Protein AF-A0A955RIB3-F1 (afdb_monomer)

InterPro domains:
  IPR003509 UPF0102 protein YraN-like [PF02021] (10-56)
  IPR003509 UPF0102 protein YraN-like [PTHR34039] (1-57)
  IPR011335 Restriction endonuclease type II-like [SSF52980] (6-63)
  IPR011856 tRNA endonuclease-like domain superfamily [G3DSA:3.40.1350.10] (9-63)

Mean predicted aligned error: 5.06 Å

Sequence (65 aa):
MNEQNTGKLGEQIACKFLMGLNYNLVQQNFRIPGAEIDLIFVDPQTDEHVFVEVKTSLVGQEYFP

pLDDT: mean 90.33, std 13.54, range [48.5, 98.75]

Solvent-accessible surface area (backbone atoms only — not comparable to full-atom values): 4124 Å² total; per-residue (Å²): 134,60,69,71,60,52,44,53,49,40,47,52,51,54,51,52,52,42,44,73,70,62,33,42,80,73,47,65,68,44,77,54,97,96,49,73,43,50,35,34,30,33,36,77,89,76,76,39,81,45,80,43,82,77,85,69,67,97,62,91,71,84,82,76,131

Foldseek 3Di:
DDVVVQQVVQLVVVVVVVVVVVWAWDDAFDDDVPDTFGTWTADPVVRDIDTDDTDDDPDDDPDDD

Organism: NCBI:txid2099670

Nearest PDB structures (foldseek):
  2vld-assembly1_B  TM=7.669E-01  e=5.079E-01  Pyrococcus abyssi
  5gkh-assembly1_B  TM=7.926E-01  e=2.305E+00  Thermococcus kodakarensis KOD1
  8wvb-assembly2_B  TM=6.790E-01  e=1.751E+00  Streptomyces lasalocidi
  8t3p-assembly1_A  TM=5.141E-01  e=2.644E+00  Streptomyces virginiae

Structure (mmCIF, N/CA/C/O backbone):
data_AF-A0A955RIB3-F1
#
_entry.id   AF-A0A955RIB3-F1
#
loop_
_atom_site.group_PDB
_atom_site.id
_atom_site.type_symbol
_atom_site.label_atom_id
_atom_site.label_alt_id
_atom_site.label_comp_id
_atom_site.label_asym_id
_atom_site.label_entity_id
_atom_site.label_seq_id
_atom_site.pdbx_PDB_ins_code
_atom_site.Cartn_x
_atom_site.Cartn_y
_atom_site.Cartn_z
_atom_site.occupancy
_atom_site.B_iso_or_equiv
_atom_site.auth_seq_id
_atom_site.auth_comp_id
_atom_site.auth_asym_id
_atom_site.auth_atom_id
_atom_site.pdbx_PDB_model_num
ATOM 1 N N . MET A 1 1 ? 22.940 3.727 -1.040 1.00 54.59 1 MET A N 1
ATOM 2 C CA . MET A 1 1 ? 21.586 3.182 -0.795 1.00 54.59 1 MET A CA 1
ATOM 3 C C . MET A 1 1 ? 20.963 2.918 -2.150 1.00 54.59 1 MET A C 1
ATOM 5 O O . MET A 1 1 ? 21.090 3.775 -3.009 1.00 54.59 1 MET A O 1
ATOM 9 N N . ASN A 1 2 ? 20.404 1.731 -2.370 1.00 69.50 2 ASN A N 1
ATOM 10 C CA . ASN A 1 2 ? 19.765 1.392 -3.642 1.00 69.50 2 ASN A CA 1
ATOM 11 C C . ASN A 1 2 ? 18.335 1.955 -3.642 1.00 69.50 2 ASN A C 1
ATOM 13 O O . ASN A 1 2 ? 17.637 1.763 -2.647 1.00 69.50 2 ASN A O 1
ATOM 17 N N . GLU A 1 3 ? 17.897 2.621 -4.712 1.00 65.94 3 GLU A N 1
ATOM 18 C CA . GLU A 1 3 ? 16.577 3.283 -4.794 1.00 65.94 3 GLU A CA 1
ATOM 19 C C . GLU A 1 3 ? 15.423 2.315 -4.488 1.00 65.94 3 GLU A C 1
ATOM 21 O O . GLU A 1 3 ? 14.489 2.654 -3.764 1.00 65.94 3 GLU A O 1
ATO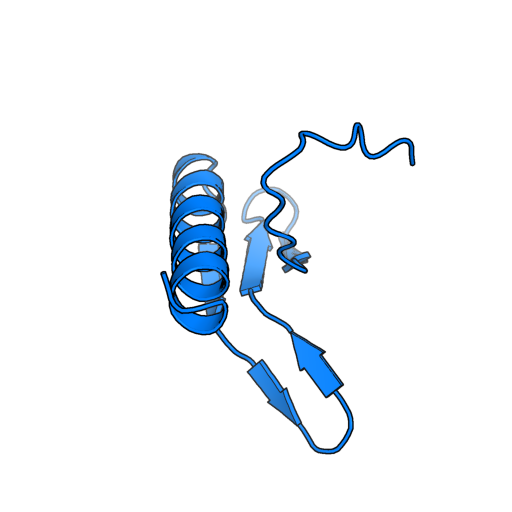M 26 N N . GLN A 1 4 ? 15.564 1.056 -4.917 1.00 72.75 4 GLN A N 1
ATOM 27 C CA . GLN A 1 4 ? 14.607 -0.019 -4.635 1.00 72.75 4 GLN A CA 1
ATOM 28 C C . GLN A 1 4 ? 14.434 -0.313 -3.138 1.00 72.75 4 GLN A C 1
ATOM 30 O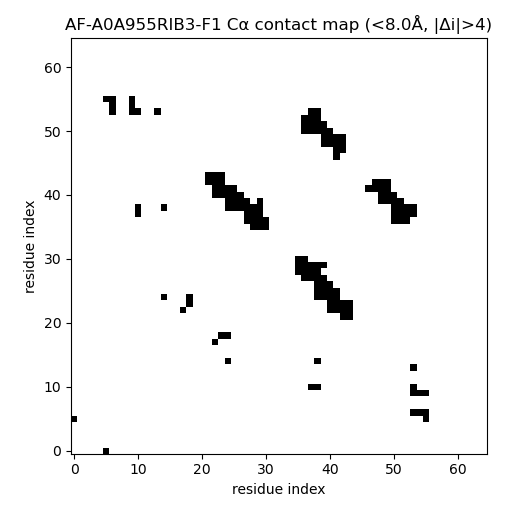 O . GLN A 1 4 ? 13.349 -0.690 -2.704 1.00 72.75 4 GLN A O 1
ATOM 35 N N . ASN A 1 5 ? 15.489 -0.162 -2.332 1.00 85.69 5 ASN A N 1
ATOM 36 C CA . ASN A 1 5 ? 15.395 -0.395 -0.890 1.00 85.69 5 ASN A CA 1
ATOM 37 C C . ASN A 1 5 ? 14.677 0.763 -0.192 1.00 85.69 5 ASN A C 1
ATOM 39 O O . ASN A 1 5 ? 13.977 0.541 0.791 1.00 85.69 5 ASN A O 1
ATOM 43 N N . THR A 1 6 ? 14.839 1.981 -0.710 1.00 88.94 6 THR A N 1
ATOM 44 C CA . THR A 1 6 ? 14.165 3.174 -0.195 1.00 88.94 6 THR A CA 1
ATOM 45 C C . THR A 1 6 ? 12.664 3.127 -0.486 1.00 88.94 6 THR A C 1
ATOM 47 O O . THR A 1 6 ? 11.880 3.359 0.429 1.00 88.94 6 THR A O 1
ATOM 50 N N . GLY A 1 7 ? 12.259 2.747 -1.706 1.00 91.00 7 GLY A N 1
ATOM 51 C CA . GLY A 1 7 ? 10.842 2.571 -2.066 1.00 91.00 7 GLY A CA 1
ATOM 52 C C . GLY A 1 7 ? 10.142 1.521 -1.200 1.00 91.00 7 GLY A C 1
ATOM 53 O O . GLY A 1 7 ? 9.165 1.830 -0.523 1.00 91.00 7 GLY A O 1
ATOM 54 N N . LYS A 1 8 ? 10.739 0.325 -1.088 1.00 93.25 8 LYS A N 1
ATOM 55 C CA . LYS A 1 8 ? 10.223 -0.755 -0.227 1.00 93.25 8 LYS A CA 1
ATOM 56 C C . LYS A 1 8 ? 10.096 -0.346 1.237 1.00 93.25 8 LYS A C 1
ATOM 58 O O . LYS A 1 8 ? 9.154 -0.748 1.913 1.00 93.25 8 LYS A O 1
ATOM 63 N N . LEU A 1 9 ? 11.053 0.428 1.751 1.00 94.31 9 LEU A N 1
ATOM 64 C CA . LEU A 1 9 ? 10.970 0.945 3.115 1.00 94.31 9 LEU A CA 1
ATOM 65 C C . LEU A 1 9 ? 9.791 1.917 3.266 1.00 94.31 9 LEU A C 1
ATOM 67 O O . LEU A 1 9 ? 9.077 1.846 4.264 1.00 94.31 9 LEU A O 1
ATOM 71 N N . GLY A 1 10 ? 9.560 2.779 2.273 1.00 94.94 10 GLY A N 1
ATOM 72 C CA . GLY A 1 10 ? 8.390 3.653 2.215 1.00 94.94 10 GLY A CA 1
ATOM 73 C C . GLY A 1 10 ? 7.076 2.874 2.247 1.00 94.94 10 GLY A C 1
ATOM 74 O O . GLY A 1 10 ? 6.231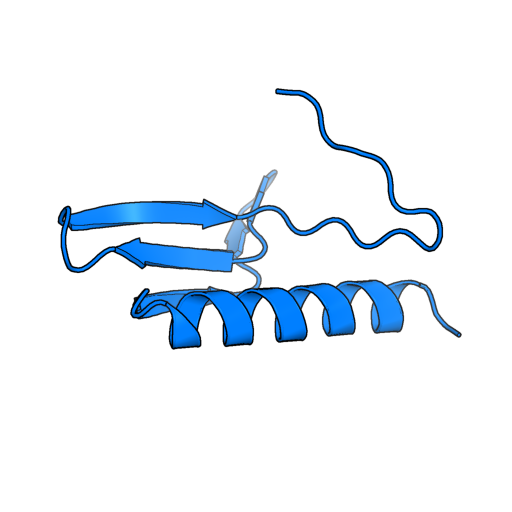 3.153 3.096 1.00 94.94 10 GLY A O 1
ATOM 75 N N . GLU A 1 11 ? 6.935 1.849 1.401 1.00 96.62 11 GLU A N 1
ATOM 76 C CA . GLU A 1 11 ? 5.757 0.964 1.377 1.00 96.62 11 GLU A CA 1
ATOM 77 C C . GLU A 1 11 ? 5.518 0.302 2.742 1.00 96.62 11 GLU A C 1
ATOM 79 O O . GLU A 1 11 ? 4.397 0.279 3.252 1.00 96.62 11 GLU A O 1
ATOM 84 N N . GLN A 1 12 ? 6.583 -0.193 3.383 1.00 97.06 12 GLN A N 1
ATOM 85 C CA . GLN A 1 12 ? 6.498 -0.808 4.709 1.00 97.06 12 GLN A CA 1
ATOM 86 C C . GLN A 1 12 ? 6.037 0.176 5.789 1.00 97.06 12 GLN A C 1
ATOM 88 O O . GLN A 1 12 ? 5.247 -0.198 6.661 1.00 97.06 12 GLN A O 1
ATOM 93 N N . ILE A 1 13 ? 6.537 1.413 5.761 1.00 97.06 13 ILE A N 1
ATOM 94 C CA . ILE A 1 13 ? 6.141 2.461 6.709 1.00 97.06 13 ILE A CA 1
ATOM 95 C C . ILE A 1 13 ? 4.675 2.842 6.483 1.00 97.06 13 ILE A C 1
ATOM 97 O O . ILE A 1 13 ? 3.904 2.849 7.443 1.00 97.06 13 ILE A O 1
ATOM 101 N N . ALA A 1 14 ? 4.276 3.083 5.231 1.00 97.75 14 ALA A N 1
ATOM 102 C CA . ALA A 1 14 ? 2.902 3.422 4.867 1.00 97.75 14 ALA A CA 1
ATOM 103 C C . ALA A 1 14 ? 1.915 2.316 5.273 1.00 97.75 14 ALA A C 1
ATOM 105 O O . ALA A 1 14 ? 0.894 2.592 5.902 1.00 97.75 14 ALA A O 1
ATOM 106 N N . CYS A 1 15 ? 2.258 1.052 5.009 1.00 98.31 15 CYS A N 1
ATOM 107 C CA . CYS A 1 15 ? 1.429 -0.081 5.399 1.00 98.31 15 CYS A CA 1
ATOM 108 C C . CYS A 1 15 ? 1.224 -0.142 6.917 1.00 98.31 15 CYS A C 1
ATOM 110 O O . CYS A 1 15 ? 0.096 -0.282 7.384 1.00 98.31 15 CYS A O 1
ATOM 112 N N . LYS A 1 16 ? 2.304 -0.025 7.702 1.00 98.38 16 LYS A N 1
ATOM 113 C CA . LYS A 1 16 ? 2.216 -0.053 9.170 1.00 98.38 16 LYS A CA 1
ATOM 114 C C . LYS A 1 16 ? 1.396 1.109 9.718 1.00 98.38 16 LYS A C 1
ATOM 116 O O . LYS A 1 16 ? 0.635 0.913 10.660 1.00 98.38 16 LYS A O 1
ATOM 121 N N . PHE A 1 17 ? 1.552 2.294 9.135 1.00 98.25 17 PHE A N 1
ATOM 122 C CA . PHE A 1 17 ? 0.782 3.473 9.510 1.00 98.25 17 PHE A CA 1
ATOM 123 C C . PHE A 1 17 ? -0.723 3.244 9.313 1.00 98.25 17 PHE A C 1
ATOM 125 O O . PHE A 1 17 ? -1.485 3.408 10.261 1.00 98.25 17 PHE A O 1
ATOM 132 N N . LEU A 1 18 ? -1.141 2.776 8.132 1.00 98.31 18 LEU A N 1
ATOM 133 C CA . LEU A 1 18 ? -2.553 2.516 7.821 1.00 98.31 18 LEU A CA 1
ATOM 134 C C . LEU A 1 18 ? -3.149 1.391 8.675 1.00 98.31 18 LEU A C 1
ATOM 136 O O . LEU A 1 18 ? -4.251 1.538 9.200 1.00 98.31 18 LEU A O 1
ATOM 140 N N . MET A 1 19 ? -2.398 0.311 8.905 1.00 97.88 19 MET A N 1
ATOM 141 C CA . MET A 1 19 ? -2.812 -0.737 9.846 1.00 97.88 19 MET A CA 1
ATOM 142 C C . MET A 1 19 ? -3.013 -0.182 11.264 1.00 97.88 19 MET A C 1
ATOM 144 O O . MET A 1 19 ? -3.959 -0.562 11.949 1.00 97.88 19 MET A O 1
ATOM 148 N N . GLY A 1 20 ? -2.156 0.748 11.702 1.00 98.19 20 GLY A N 1
ATOM 149 C CA . GLY A 1 20 ? -2.300 1.448 12.983 1.00 98.19 20 GLY A CA 1
ATOM 150 C C . GLY A 1 20 ? -3.527 2.365 13.059 1.00 98.19 20 GLY A C 1
ATOM 151 O O . GLY A 1 20 ? -4.016 2.627 14.155 1.00 98.19 20 GLY A O 1
ATOM 152 N N . LEU A 1 21 ? -4.052 2.804 11.912 1.00 98.00 21 LEU A N 1
ATOM 153 C CA . LEU A 1 21 ? -5.307 3.550 11.781 1.00 98.00 21 LEU A CA 1
ATOM 154 C C . LEU A 1 21 ? -6.536 2.643 11.595 1.00 98.00 21 LEU A C 1
ATOM 156 O O . LEU A 1 21 ? -7.609 3.138 11.266 1.00 98.00 21 LEU A O 1
ATOM 160 N N . ASN A 1 22 ? -6.397 1.334 11.833 1.00 97.94 22 ASN A N 1
ATOM 161 C CA . ASN A 1 22 ? -7.469 0.341 11.731 1.00 97.94 22 ASN A CA 1
ATOM 162 C C . ASN A 1 22 ? -7.956 0.066 10.293 1.00 97.94 22 ASN A C 1
ATOM 164 O O . ASN A 1 22 ? -9.055 -0.453 10.109 1.00 97.94 22 ASN A O 1
ATOM 168 N N . TYR A 1 23 ? -7.134 0.357 9.279 1.00 98.56 23 TYR A N 1
ATOM 169 C CA . TYR A 1 23 ? -7.363 -0.135 7.920 1.00 98.56 23 TYR A CA 1
ATOM 170 C C . TYR A 1 23 ? -6.890 -1.587 7.801 1.00 98.56 23 TYR A C 1
ATOM 172 O O . TYR A 1 23 ? -5.793 -1.946 8.241 1.00 98.56 23 TYR A O 1
ATOM 180 N N . ASN A 1 24 ? -7.692 -2.422 7.144 1.00 98.44 24 ASN A N 1
ATOM 181 C CA . ASN A 1 24 ? -7.383 -3.832 6.939 1.00 98.44 24 ASN A CA 1
ATOM 182 C C . ASN A 1 24 ? -6.615 -4.019 5.634 1.00 98.44 24 ASN A C 1
ATOM 184 O O . ASN A 1 24 ? -7.124 -3.700 4.562 1.00 98.44 24 ASN A O 1
ATOM 188 N N . LEU A 1 25 ? -5.389 -4.536 5.715 1.00 98.31 25 LEU A N 1
ATOM 189 C CA . LEU A 1 25 ? -4.587 -4.815 4.528 1.00 98.31 25 LEU A CA 1
ATOM 190 C C . LEU A 1 25 ? -5.233 -5.940 3.706 1.00 98.31 25 LEU A C 1
ATOM 192 O O . LEU A 1 25 ? -5.443 -7.038 4.218 1.00 98.31 25 LEU A O 1
ATOM 196 N N . VAL A 1 26 ? -5.484 -5.674 2.426 1.00 98.38 26 VAL A N 1
ATOM 197 C CA . VAL A 1 26 ? -5.984 -6.660 1.457 1.00 98.38 26 VAL A CA 1
ATOM 198 C C . VAL A 1 26 ? -4.828 -7.269 0.677 1.00 98.38 26 VAL A C 1
ATOM 200 O O . VAL A 1 26 ? -4.712 -8.487 0.590 1.00 98.38 26 VAL A O 1
ATOM 203 N N . GLN A 1 27 ? -3.974 -6.423 0.100 1.00 97.94 27 GLN A N 1
ATOM 204 C CA . GLN A 1 27 ? -2.899 -6.852 -0.789 1.00 97.94 27 GLN A CA 1
ATOM 205 C C . GLN A 1 27 ? -1.790 -5.799 -0.816 1.00 97.94 27 GLN A C 1
ATOM 207 O O . GLN A 1 27 ? -2.055 -4.602 -0.737 1.00 97.94 27 GLN A O 1
ATOM 212 N N . GLN A 1 28 ? -0.547 -6.247 -0.973 1.00 97.19 28 GLN A N 1
ATOM 213 C CA . GLN A 1 28 ? 0.585 -5.389 -1.328 1.00 97.19 28 GLN A CA 1
ATOM 214 C C . GLN A 1 28 ? 1.121 -5.806 -2.693 1.00 97.19 28 GLN A C 1
ATOM 216 O O . GLN A 1 28 ? 1.021 -6.983 -3.060 1.00 97.19 28 GLN A O 1
ATOM 221 N N . ASN A 1 29 ? 1.749 -4.867 -3.399 1.00 95.88 29 ASN A N 1
ATOM 222 C CA . ASN A 1 29 ? 2.433 -5.108 -4.662 1.00 95.88 29 ASN A CA 1
ATOM 223 C C . ASN A 1 29 ? 1.521 -5.811 -5.690 1.00 95.88 29 ASN A C 1
ATOM 225 O O . ASN A 1 29 ? 1.908 -6.807 -6.310 1.00 95.88 29 ASN A O 1
ATOM 229 N N . PHE A 1 30 ? 0.282 -5.329 -5.835 1.00 97.38 30 PHE A N 1
ATOM 230 C CA . PHE A 1 30 ? -0.685 -5.886 -6.780 1.00 97.38 30 PHE A CA 1
ATOM 231 C C . PHE A 1 30 ? -0.285 -5.522 -8.210 1.00 97.38 30 PHE A C 1
ATOM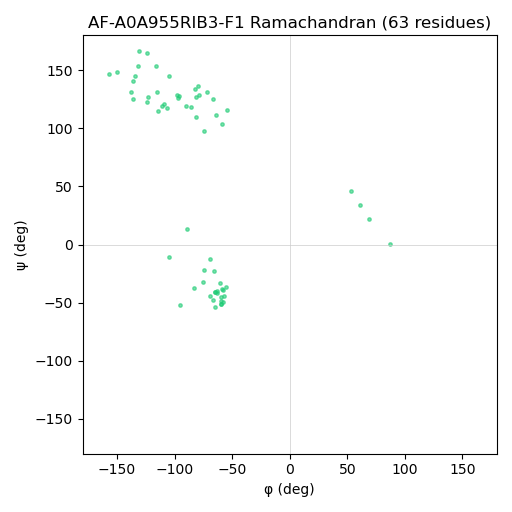 233 O O . PHE A 1 30 ? 0.014 -4.367 -8.502 1.00 97.38 30 PHE A O 1
ATOM 240 N N . ARG A 1 31 ? 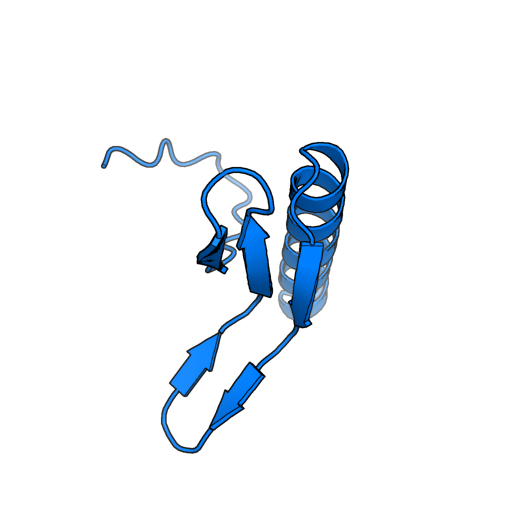-0.263 -6.511 -9.108 1.00 97.12 31 ARG A N 1
ATOM 241 C CA . ARG A 1 31 ? 0.229 -6.347 -10.481 1.00 97.12 31 ARG A CA 1
ATOM 242 C C . ARG A 1 31 ? -0.678 -7.068 -11.465 1.00 97.12 31 ARG A C 1
ATOM 244 O O . ARG A 1 31 ? -0.960 -8.254 -11.302 1.00 97.12 31 ARG A O 1
ATOM 251 N N . ILE A 1 32 ? -1.062 -6.360 -12.519 1.00 95.81 32 ILE A N 1
ATOM 252 C CA . ILE A 1 32 ? -1.712 -6.904 -13.715 1.00 95.81 32 ILE A CA 1
ATOM 253 C C . ILE A 1 32 ? -0.985 -6.375 -14.958 1.00 95.81 32 ILE A C 1
ATOM 255 O O . ILE A 1 32 ? -0.196 -5.432 -14.853 1.00 95.81 32 ILE A O 1
ATOM 259 N N . PRO A 1 33 ? -1.212 -6.941 -16.156 1.00 97.12 33 PRO A N 1
ATOM 260 C CA . PRO A 1 33 ? -0.653 -6.365 -17.372 1.00 97.12 33 PRO A CA 1
ATOM 261 C C . PRO A 1 33 ? -1.052 -4.887 -17.519 1.00 97.12 33 PRO A C 1
ATOM 263 O O . PRO A 1 33 ? -2.229 -4.569 -17.657 1.00 97.12 33 PRO A O 1
ATOM 266 N N . GLY A 1 34 ? -0.062 -3.993 -17.483 1.00 94.25 34 GLY A N 1
ATOM 267 C CA . GLY A 1 34 ? -0.247 -2.553 -17.683 1.00 94.25 34 GLY A CA 1
ATOM 268 C C . GLY A 1 34 ? -0.601 -1.727 -16.442 1.00 94.25 34 GLY A C 1
ATOM 269 O O . GLY A 1 34 ? -0.746 -0.518 -16.587 1.00 94.25 34 GLY A O 1
ATOM 270 N N . ALA A 1 35 ? -0.717 -2.323 -15.249 1.00 93.69 35 ALA A N 1
ATOM 271 C CA . ALA A 1 35 ? -0.971 -1.565 -14.022 1.00 93.69 35 ALA A CA 1
ATOM 272 C C . ALA A 1 35 ? -0.365 -2.226 -12.774 1.00 93.69 35 ALA A C 1
ATOM 274 O O . ALA A 1 35 ? -0.299 -3.454 -12.662 1.00 93.69 35 ALA A O 1
ATOM 275 N N . GLU A 1 36 ? 0.029 -1.391 -11.817 1.00 96.12 36 GLU A N 1
ATOM 276 C CA . GLU A 1 36 ? 0.436 -1.799 -10.476 1.00 96.12 36 GLU A CA 1
ATOM 277 C 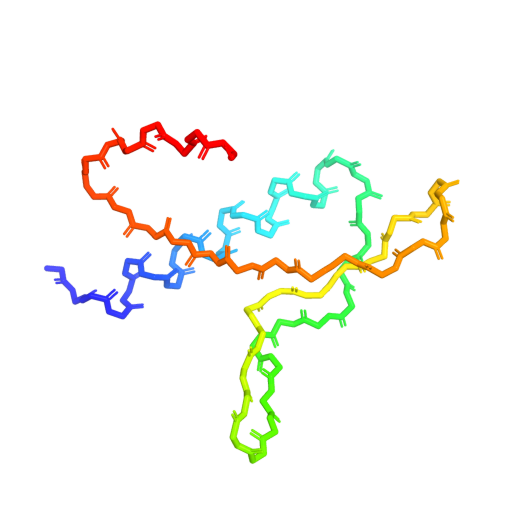C . GLU A 1 36 ? -0.262 -0.940 -9.420 1.00 96.12 36 GLU A C 1
ATOM 279 O O . GLU A 1 36 ? -0.683 0.179 -9.708 1.00 96.12 36 GLU A O 1
ATOM 284 N N . ILE A 1 37 ? -0.424 -1.500 -8.223 1.00 97.06 37 ILE A N 1
ATOM 285 C CA . ILE A 1 37 ? -0.889 -0.786 -7.035 1.00 97.06 37 ILE A CA 1
ATOM 286 C C . ILE A 1 37 ? -0.012 -1.228 -5.867 1.00 97.06 37 ILE A C 1
ATOM 288 O O . ILE A 1 37 ? 0.081 -2.432 -5.587 1.00 97.06 37 ILE A O 1
ATOM 292 N N . ASP A 1 38 ? 0.599 -0.270 -5.172 1.00 97.75 38 ASP A N 1
ATOM 293 C CA . ASP A 1 38 ? 1.510 -0.569 -4.066 1.00 97.75 38 ASP A CA 1
ATOM 294 C C . ASP A 1 38 ? 0.776 -1.233 -2.903 1.00 97.75 38 ASP A C 1
ATOM 296 O O . ASP A 1 38 ? 1.166 -2.319 -2.469 1.00 97.75 38 ASP A O 1
ATOM 300 N N . LEU A 1 39 ? -0.305 -0.619 -2.409 1.00 98.38 39 LEU A N 1
ATOM 301 C CA . LEU A 1 39 ? -1.084 -1.147 -1.289 1.00 98.38 39 LEU A CA 1
ATOM 302 C C . LEU A 1 39 ? -2.592 -1.043 -1.548 1.00 98.38 39 LEU A C 1
ATOM 304 O O . LEU A 1 39 ? -3.095 -0.037 -2.047 1.00 98.38 39 LEU A O 1
ATOM 308 N N . ILE A 1 40 ? -3.319 -2.083 -1.143 1.00 98.44 40 ILE A N 1
ATOM 309 C CA . ILE A 1 40 ? -4.780 -2.143 -1.167 1.00 98.44 40 ILE A CA 1
ATOM 310 C C . ILE A 1 40 ? -5.265 -2.424 0.250 1.00 98.44 40 ILE A C 1
ATOM 312 O O . ILE A 1 40 ? -4.849 -3.407 0.871 1.00 98.44 40 ILE A O 1
ATOM 316 N N . PHE A 1 41 ? -6.165 -1.581 0.741 1.00 98.75 41 PHE A N 1
ATOM 317 C CA . PHE A 1 41 ? -6.799 -1.701 2.048 1.00 98.75 41 PHE A CA 1
ATOM 318 C C . PHE A 1 41 ? -8.324 -1.737 1.933 1.00 98.75 41 PHE A C 1
ATOM 320 O O . PHE A 1 41 ? -8.896 -1.381 0.902 1.00 98.75 41 PHE A O 1
ATOM 327 N N . VAL A 1 42 ? -8.970 -2.160 3.017 1.00 98.56 42 VAL A N 1
ATOM 328 C CA . VAL A 1 42 ? -10.385 -1.903 3.294 1.00 98.56 42 VAL A CA 1
ATOM 329 C C . VAL A 1 42 ? -10.480 -1.030 4.538 1.00 98.56 42 VAL A C 1
ATOM 331 O O . VAL A 1 42 ? -9.848 -1.347 5.552 1.00 98.56 42 VAL A O 1
ATOM 334 N N . ASP A 1 43 ? -11.264 0.042 4.465 1.00 98.38 43 ASP A N 1
ATOM 335 C CA . ASP A 1 43 ? -11.714 0.767 5.652 1.00 98.38 43 ASP A CA 1
ATOM 336 C C . ASP A 1 43 ? -12.927 0.030 6.248 1.00 98.38 43 ASP A C 1
ATOM 338 O O . ASP A 1 43 ? -14.002 0.027 5.647 1.00 98.38 43 ASP A O 1
ATOM 342 N N . PRO A 1 44 ? -12.797 -0.615 7.421 1.00 97.69 44 PRO A N 1
ATOM 343 C CA . PRO A 1 44 ? -13.909 -1.338 8.028 1.00 97.69 44 PRO A CA 1
ATOM 344 C C . PRO A 1 44 ? -15.030 -0.425 8.551 1.00 97.69 44 PRO A C 1
ATOM 346 O O . PRO A 1 44 ? -16.086 -0.936 8.917 1.00 97.69 44 PRO A O 1
ATOM 349 N N . GLN A 1 45 ? -14.815 0.891 8.647 1.00 97.19 45 GLN A N 1
ATOM 350 C CA . GLN A 1 45 ? -15.840 1.840 9.088 1.00 97.19 45 GLN A CA 1
ATOM 351 C C . GLN A 1 45 ? -16.768 2.244 7.943 1.00 97.19 45 GLN A C 1
ATOM 353 O O . GLN A 1 45 ? -17.967 2.410 8.169 1.00 97.19 45 GLN A O 1
ATOM 358 N N . THR A 1 46 ? -16.222 2.405 6.737 1.00 97.62 46 THR A N 1
ATOM 359 C CA . THR A 1 46 ? -16.973 2.847 5.552 1.00 97.62 46 THR A CA 1
ATOM 360 C C . THR A 1 46 ? -17.268 1.722 4.559 1.00 97.62 46 THR A C 1
ATOM 362 O O . THR A 1 46 ? -18.102 1.916 3.680 1.00 97.62 46 THR A O 1
ATOM 365 N N . ASP A 1 47 ? 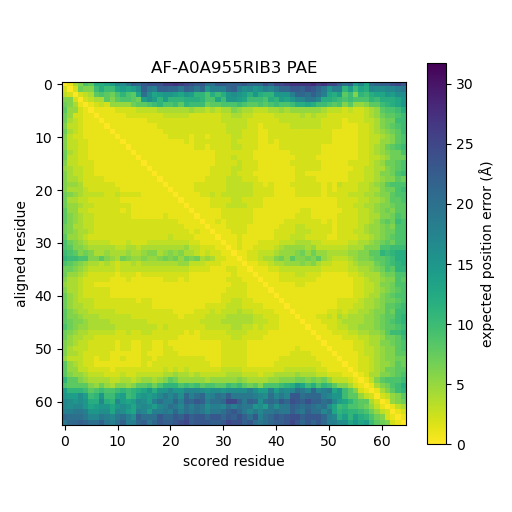-16.652 0.546 4.728 1.00 96.69 47 ASP A N 1
ATOM 366 C CA . ASP A 1 47 ? -16.710 -0.592 3.795 1.00 96.69 47 ASP A CA 1
ATOM 367 C C . ASP A 1 47 ? -16.146 -0.251 2.400 1.00 96.69 47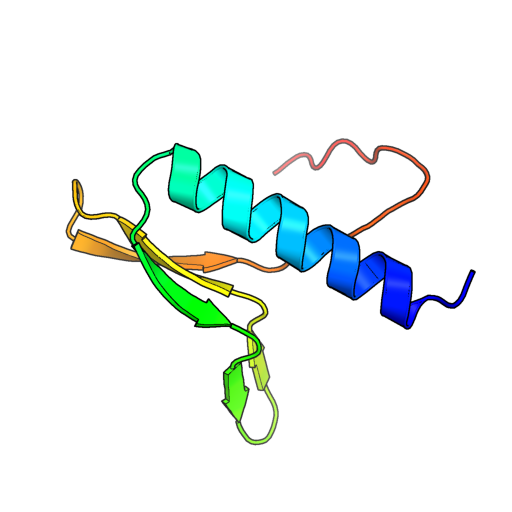 ASP A C 1
ATOM 369 O O . ASP A 1 47 ? -16.613 -0.726 1.365 1.00 96.69 47 ASP A O 1
ATOM 373 N N . GLU A 1 48 ? -15.123 0.607 2.360 1.00 98.19 48 GLU A N 1
ATOM 374 C CA . GLU A 1 48 ? -14.514 1.091 1.120 1.00 98.19 48 GLU A CA 1
ATOM 375 C C . GLU A 1 48 ? -13.164 0.432 0.836 1.00 98.19 48 GLU A C 1
ATOM 377 O O . GLU A 1 48 ? -12.350 0.202 1.733 1.00 98.19 48 GLU A O 1
ATOM 382 N N . HIS A 1 49 ? -12.886 0.201 -0.449 1.00 98.06 49 HIS A N 1
ATOM 383 C CA . HIS A 1 49 ? -11.549 -0.151 -0.916 1.00 98.06 49 HIS A CA 1
ATOM 384 C C . HIS A 1 49 ? -10.684 1.096 -1.083 1.00 98.06 49 HIS A C 1
ATOM 386 O O . HIS A 1 49 ? -11.038 2.020 -1.816 1.00 98.06 49 HIS A O 1
ATOM 392 N N . VAL A 1 50 ? -9.508 1.079 -0.461 1.00 98.12 50 VAL A N 1
ATOM 393 C CA . VAL A 1 50 ? -8.547 2.183 -0.496 1.00 98.12 50 VAL A CA 1
ATOM 394 C C . VAL A 1 50 ? -7.286 1.734 -1.223 1.00 98.12 50 VAL A C 1
ATOM 396 O O . VAL A 1 50 ? -6.570 0.843 -0.762 1.00 98.12 50 VAL A O 1
ATOM 399 N N . PHE A 1 51 ? -7.023 2.359 -2.370 1.00 97.94 51 PHE A N 1
ATOM 400 C CA . PHE A 1 51 ? -5.820 2.145 -3.173 1.00 97.94 51 PHE A CA 1
ATOM 401 C C . PHE A 1 51 ? -4.792 3.220 -2.833 1.00 97.94 51 PHE A C 1
ATOM 403 O O . PHE A 1 51 ? -5.105 4.410 -2.870 1.00 97.94 51 PHE A O 1
ATOM 410 N N . VAL A 1 52 ? -3.573 2.808 -2.496 1.00 97.62 52 VAL A N 1
ATOM 411 C CA . VAL A 1 52 ? -2.524 3.717 -2.027 1.00 97.62 52 VAL A CA 1
ATOM 412 C C . VAL A 1 52 ? -1.293 3.565 -2.903 1.00 97.62 52 VAL A C 1
ATOM 414 O O . VAL A 1 52 ? -0.736 2.475 -3.002 1.00 97.62 52 VAL A O 1
ATOM 417 N N . GLU A 1 53 ? -0.879 4.683 -3.495 1.00 96.56 53 GLU A N 1
ATOM 418 C CA . GLU A 1 53 ? 0.381 4.852 -4.220 1.00 96.56 53 GLU A CA 1
ATOM 419 C C . GLU A 1 53 ? 1.408 5.491 -3.276 1.00 96.56 53 GLU A C 1
ATOM 421 O O . GLU A 1 53 ? 1.147 6.548 -2.689 1.00 96.56 53 GLU A O 1
ATOM 426 N N . VAL A 1 54 ? 2.577 4.874 -3.113 1.00 95.19 54 VAL A N 1
ATOM 427 C CA . VAL A 1 54 ? 3.580 5.297 -2.134 1.00 95.19 54 VAL A CA 1
ATOM 428 C C . VAL A 1 54 ? 4.761 5.966 -2.827 1.00 95.19 54 VAL A C 1
ATOM 430 O O . VAL A 1 54 ? 5.542 5.349 -3.544 1.00 95.19 54 VAL A O 1
ATOM 433 N N . LYS A 1 55 ? 4.976 7.251 -2.526 1.00 91.81 55 LYS A N 1
ATOM 434 C CA . LYS A 1 55 ? 6.139 8.003 -3.016 1.00 91.81 55 LYS A CA 1
ATOM 435 C C . LYS A 1 55 ? 7.097 8.336 -1.889 1.00 91.81 55 LYS A C 1
ATOM 437 O O . LYS A 1 55 ? 6.762 9.076 -0.968 1.00 91.81 55 LYS A O 1
ATOM 442 N N . THR A 1 56 ? 8.323 7.833 -2.001 1.00 90.56 56 THR A N 1
ATOM 443 C CA . THR A 1 56 ? 9.408 8.192 -1.082 1.00 90.56 56 THR A CA 1
ATOM 444 C C . THR A 1 56 ? 10.283 9.269 -1.706 1.00 90.56 56 THR A C 1
ATOM 446 O O . THR A 1 56 ? 10.761 9.115 -2.827 1.00 90.56 56 THR A O 1
ATOM 449 N N . SER A 1 57 ? 10.524 10.350 -0.970 1.00 85.00 57 SER A N 1
ATOM 450 C CA . SER A 1 57 ? 11.398 11.447 -1.385 1.00 85.00 57 SER A CA 1
ATOM 451 C C . SER A 1 57 ? 12.317 11.846 -0.234 1.00 85.00 57 SER A C 1
ATOM 453 O O . SER A 1 57 ? 11.921 11.810 0.928 1.00 85.00 57 SER A O 1
ATOM 455 N N . LEU A 1 58 ? 13.551 12.241 -0.556 1.00 80.44 58 LEU A N 1
ATOM 456 C CA . LEU A 1 58 ? 14.501 12.800 0.417 1.00 80.44 58 LEU A CA 1
ATOM 457 C C . LEU A 1 58 ? 14.152 14.240 0.811 1.00 80.44 58 LEU A C 1
ATOM 459 O O . LEU A 1 58 ? 14.573 14.719 1.859 1.00 80.44 58 LEU A O 1
ATOM 463 N N . VAL A 1 59 ? 13.388 14.926 -0.037 1.00 79.75 59 VAL A N 1
ATOM 464 C CA . VAL A 1 59 ? 12.864 16.265 0.218 1.00 79.75 59 VAL A CA 1
ATOM 465 C C . VAL A 1 59 ? 11.369 16.115 0.446 1.00 79.75 59 VAL A C 1
ATOM 467 O O . VAL A 1 59 ? 10.672 15.604 -0.433 1.00 79.75 59 VAL A O 1
ATOM 470 N N . GLY A 1 60 ? 10.883 16.531 1.616 1.00 63.31 60 GLY A N 1
ATOM 471 C CA . GLY A 1 60 ? 9.449 16.606 1.878 1.00 63.31 60 GLY A CA 1
ATOM 472 C C . GLY A 1 60 ? 8.813 17.548 0.863 1.00 63.31 60 GLY A C 1
ATOM 473 O O . GLY A 1 60 ? 9.005 18.756 0.937 1.00 63.31 60 GLY A O 1
ATOM 474 N N . GLN A 1 61 ? 8.130 16.987 -0.128 1.00 61.97 61 GLN A N 1
ATOM 475 C CA . GLN A 1 61 ? 7.262 17.742 -1.019 1.00 61.97 61 GLN A CA 1
ATOM 476 C C . GLN A 1 61 ? 5.914 17.808 -0.308 1.00 61.97 61 GLN A C 1
ATOM 478 O O . GLN A 1 61 ? 5.328 16.761 -0.024 1.00 61.97 61 GLN A O 1
ATOM 483 N N . GLU A 1 62 ? 5.439 19.008 0.022 1.00 63.22 62 GLU A N 1
ATOM 484 C CA . GLU A 1 62 ? 4.042 19.163 0.416 1.00 63.22 62 GLU A CA 1
ATOM 485 C C . GLU A 1 62 ? 3.181 18.804 -0.796 1.00 63.22 62 GLU A C 1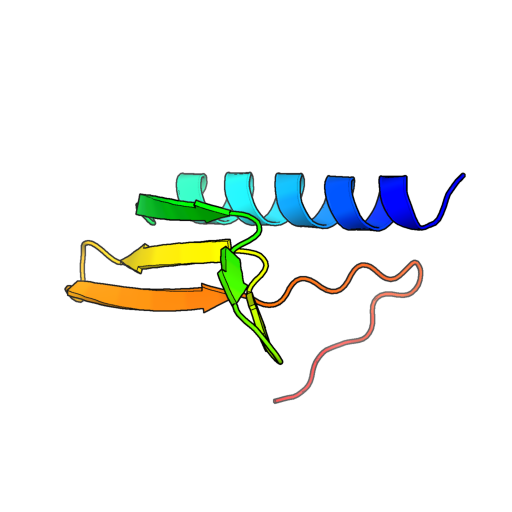
ATOM 487 O O . GLU A 1 62 ? 3.205 19.480 -1.825 1.00 63.22 62 GLU A O 1
ATOM 492 N N . TYR A 1 63 ? 2.468 17.686 -0.694 1.00 58.59 63 TYR A N 1
ATOM 493 C CA . TYR A 1 63 ? 1.465 17.305 -1.672 1.00 58.59 63 TYR A CA 1
ATOM 494 C C . TYR A 1 63 ? 0.244 18.201 -1.443 1.00 58.59 63 TYR A C 1
ATOM 496 O O . TYR A 1 63 ? -0.552 17.960 -0.538 1.00 58.59 63 TYR A O 1
ATOM 504 N N . PHE A 1 64 ? 0.130 19.267 -2.233 1.00 48.50 64 PHE A N 1
ATOM 505 C CA . PHE A 1 64 ? -1.115 20.020 -2.341 1.00 48.50 64 PHE A CA 1
ATOM 506 C C . PHE A 1 64 ? -2.069 19.252 -3.273 1.00 48.50 64 PHE A C 1
ATOM 508 O O . PHE A 1 64 ? -1.624 18.835 -4.348 1.00 48.50 64 PHE A O 1
ATOM 515 N N . PRO A 1 65 ? -3.321 19.004 -2.847 1.00 49.31 65 PRO A N 1
ATOM 516 C CA . PRO A 1 65 ? -4.318 18.278 -3.634 1.00 49.31 65 PRO A CA 1
ATOM 517 C C . PRO A 1 65 ? -4.747 19.028 -4.901 1.00 49.31 65 PRO A C 1
ATOM 519 O O . PRO A 1 65 ? -4.702 20.282 -4.903 1.00 49.31 65 PRO A O 1
#

Secondary structure (DSSP, 8-state):
--HHHHHHHHHHHHHHHHHHTTPEEEEEEEEETTEEEEEEEEETTTTEEEEE-----SS------

Radius of gyration: 12.94 Å; Cα contacts (8 Å, |Δi|>4): 78; chains: 1; bounding box: 39×27×31 Å